Protein AF-A0A7W2A0S5-F1 (afdb_monomer)

Solvent-accessible surface area (backbone atoms only — not comparable to full-atom values): 7999 Å² total; per-residue (Å²): 127,57,69,52,65,83,87,84,54,76,45,69,59,73,58,67,68,61,54,53,52,50,52,52,38,49,52,39,16,52,52,13,50,52,48,42,47,54,51,38,51,51,38,44,74,76,70,58,68,48,88,83,42,45,52,41,55,37,27,50,45,58,57,47,63,55,63,29,48,64,48,54,72,74,46,66,76,89,53,74,46,46,94,40,75,31,48,52,47,39,16,52,43,60,63,44,36,57,56,35,31,51,51,22,41,52,48,36,58,75,72,52,50,74,58,71,71,32,50,51,57,44,51,23,37,50,22,32,48,54,28,53,50,55,29,50,78,70,67,64,47,55,69,63,63,46,134

Foldseek 3Di:
DDWDDPPPDTDDDDDPVVVVVLVVLVCLQVVLLVVLQVVVVVCCVPPNDDPLQLSPLLNVLSVQLCVLVVVCVPDDPVCQAPPDPSLQSQLVSLVCNLVSLVSSLVSLVVVPQPDDVSVSNNSSSVSNNSSSVVCVVVVNRSNDSYD

Nearest PDB structures (foldseek):
  8u4t-assembly1_R  TM=3.300E-01  e=1.666E+00  Homo sapiens
  5voy-assembly1_V  TM=2.635E-01  e=4.525E+00  Saccharomyces cerevisiae S288C
  8v9o-assembly1_D  TM=2.204E-01  e=4.095E+00  synthetic construct

pLDDT: mean 88.62, std 8.57, range [58.62, 98.06]

Structure (mmCIF, N/CA/C/O backbone):
data_AF-A0A7W2A0S5-F1
#
_entry.id   AF-A0A7W2A0S5-F1
#
loop_
_atom_site.group_PDB
_atom_site.id
_atom_site.type_symbol
_atom_site.label_atom_id
_atom_site.label_alt_id
_atom_site.label_comp_id
_atom_site.label_asym_id
_atom_site.label_entity_id
_atom_site.label_seq_id
_atom_site.pdbx_PDB_ins_code
_atom_site.Cartn_x
_atom_site.Cartn_y
_atom_site.Cartn_z
_atom_site.occupancy
_atom_site.B_iso_or_equiv
_atom_site.auth_seq_id
_atom_site.auth_comp_id
_atom_site.auth_asym_id
_atom_site.auth_atom_id
_atom_site.pdbx_PDB_model_num
ATOM 1 N N . ALA A 1 1 ? -2.478 -21.688 27.017 1.00 63.41 1 ALA A N 1
ATOM 2 C CA . ALA A 1 1 ? -1.948 -20.326 27.202 1.00 63.41 1 ALA A CA 1
ATOM 3 C C . ALA A 1 1 ? -1.876 -20.017 28.689 1.00 63.41 1 ALA A C 1
ATOM 5 O O . ALA A 1 1 ? -2.715 -20.521 29.429 1.00 63.41 1 ALA A O 1
ATOM 6 N N . ARG A 1 2 ? -0.866 -19.267 29.147 1.00 70.44 2 ARG A N 1
ATOM 7 C CA . ARG A 1 2 ? -0.781 -18.849 30.553 1.00 70.44 2 ARG A CA 1
ATOM 8 C C . ARG A 1 2 ? -1.528 -17.526 30.686 1.00 70.44 2 ARG A C 1
ATOM 10 O O . ARG A 1 2 ? -1.117 -16.542 30.079 1.00 70.44 2 ARG A O 1
ATOM 17 N N . VAL A 1 3 ? -2.639 -17.536 31.413 1.00 75.00 3 VAL A N 1
ATOM 18 C CA . VAL A 1 3 ? -3.422 -16.330 31.700 1.00 75.00 3 VAL A CA 1
ATOM 19 C C . VAL A 1 3 ? -2.909 -15.752 33.015 1.00 75.00 3 VAL A C 1
ATOM 21 O O . VAL A 1 3 ? -2.906 -16.437 34.035 1.00 75.00 3 VAL A O 1
ATOM 24 N N . LEU A 1 4 ? -2.405 -14.523 32.969 1.00 77.00 4 LEU A N 1
ATOM 25 C CA . LEU A 1 4 ? -2.010 -13.740 34.136 1.00 77.00 4 LEU A CA 1
ATOM 26 C C . LEU A 1 4 ? -3.176 -12.812 34.471 1.00 77.00 4 LEU A C 1
ATOM 28 O O . LEU A 1 4 ? -3.588 -12.032 33.617 1.00 77.00 4 LEU A O 1
ATOM 32 N N . SER A 1 5 ? -3.718 -12.906 35.682 1.00 75.19 5 SER A N 1
ATOM 33 C CA . SER A 1 5 ? -4.777 -12.006 36.141 1.00 75.19 5 SER A CA 1
ATOM 34 C C . SER A 1 5 ? -4.270 -11.121 37.270 1.00 75.19 5 SER A C 1
ATOM 36 O O . SER A 1 5 ? -3.617 -11.621 38.184 1.00 75.19 5 SER A O 1
ATOM 38 N N . ASP A 1 6 ? -4.568 -9.824 37.208 1.00 81.00 6 ASP A N 1
ATOM 39 C CA . ASP A 1 6 ? -4.328 -8.877 38.308 1.00 81.00 6 ASP A CA 1
ATOM 40 C C . ASP A 1 6 ? -5.566 -8.687 39.212 1.00 81.00 6 ASP A C 1
ATOM 42 O O . ASP A 1 6 ? -5.565 -7.838 40.098 1.00 81.00 6 ASP A O 1
ATOM 46 N N . GLY A 1 7 ? -6.624 -9.481 38.995 1.00 79.50 7 GLY A N 1
ATOM 47 C CA . GLY A 1 7 ? -7.919 -9.360 39.670 1.00 79.50 7 GLY A CA 1
ATOM 48 C C . GLY A 1 7 ? -8.941 -8.463 38.955 1.00 79.50 7 GLY A C 1
ATOM 49 O O . GLY A 1 7 ? -10.130 -8.586 39.239 1.00 79.50 7 GLY A O 1
ATOM 50 N N . LEU A 1 8 ? -8.522 -7.626 37.997 1.00 76.56 8 LEU A N 1
ATOM 51 C CA . LEU A 1 8 ? -9.381 -6.748 37.183 1.00 76.56 8 LEU A CA 1
ATOM 52 C C . LEU A 1 8 ? -9.302 -7.078 35.686 1.00 76.56 8 LEU A C 1
ATOM 54 O O . LEU A 1 8 ? -10.303 -7.001 34.973 1.00 76.56 8 LEU A O 1
ATOM 58 N N . HIS A 1 9 ? -8.132 -7.505 35.213 1.00 64.44 9 HIS A N 1
ATOM 59 C CA . HIS A 1 9 ? -7.894 -7.913 33.834 1.00 64.44 9 HIS A CA 1
ATOM 60 C C . HIS A 1 9 ? -7.215 -9.281 33.769 1.00 64.44 9 HIS A C 1
ATOM 62 O O . HIS A 1 9 ? -6.489 -9.693 34.673 1.00 64.44 9 HIS A O 1
ATOM 68 N N . SER A 1 10 ? -7.482 -10.012 32.688 1.00 78.62 10 SER A N 1
ATOM 69 C CA . SER A 1 10 ? -6.844 -11.290 32.374 1.00 78.62 10 SER A CA 1
ATOM 70 C C . SER A 1 10 ? -6.037 -11.127 31.094 1.00 78.62 10 SER A C 1
ATOM 72 O O . SER A 1 10 ? -6.601 -10.948 30.017 1.00 78.62 10 SER A O 1
ATOM 74 N N . TYR A 1 11 ? -4.715 -11.173 31.216 1.00 77.19 11 TYR A N 1
ATOM 75 C CA . TYR A 1 11 ? -3.780 -11.074 30.106 1.00 77.19 11 TYR A CA 1
ATOM 76 C C . TYR A 1 11 ? -3.362 -12.469 29.665 1.00 77.19 11 TYR A C 1
ATOM 78 O O . TYR A 1 11 ? -2.820 -13.254 30.445 1.00 77.19 11 TYR A O 1
ATOM 86 N N . GLU A 1 12 ? -3.587 -12.785 28.397 1.00 78.19 12 GLU A N 1
ATOM 87 C CA . GLU A 1 12 ? -3.073 -14.013 27.809 1.00 78.19 12 GLU A CA 1
ATOM 88 C C . GLU A 1 12 ? -1.622 -13.799 27.366 1.00 78.19 12 GLU A C 1
ATOM 90 O O . GLU A 1 12 ? -1.329 -12.939 26.532 1.00 78.19 12 GLU A O 1
ATOM 95 N N . GLN A 1 13 ? -0.690 -14.580 27.915 1.00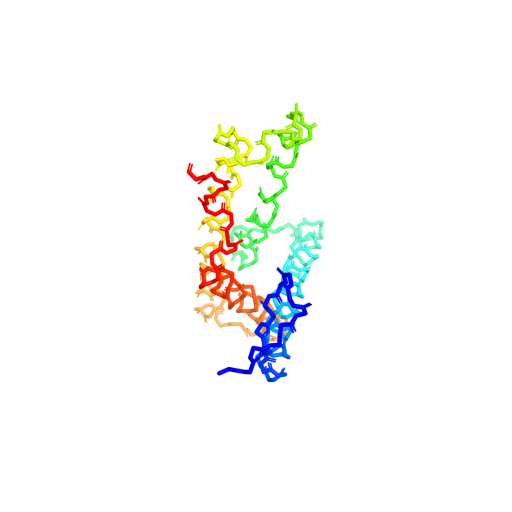 78.06 13 GLN A N 1
ATOM 96 C CA . GLN A 1 13 ? 0.702 -14.516 27.490 1.00 78.06 13 GLN A CA 1
ATOM 97 C C . GLN A 1 13 ? 0.838 -15.065 26.064 1.00 78.06 13 GLN A C 1
ATOM 99 O O . GLN A 1 13 ? 0.764 -16.275 25.828 1.00 78.06 13 GLN A O 1
ATOM 104 N N . VAL A 1 14 ? 1.076 -14.165 25.112 1.00 82.25 14 VAL A N 1
ATOM 105 C CA . VAL A 1 14 ? 1.334 -14.516 23.714 1.00 82.25 14 VAL A CA 1
ATOM 106 C C . VAL A 1 14 ? 2.785 -14.974 23.557 1.00 82.25 14 VAL A C 1
ATOM 108 O O . VAL A 1 14 ? 3.708 -14.389 24.121 1.00 82.25 14 VAL A O 1
ATOM 111 N N . SER A 1 15 ? 3.008 -16.031 22.772 1.00 87.75 15 SER A N 1
ATOM 112 C CA . SER A 1 15 ? 4.356 -16.536 22.495 1.00 87.75 15 SER A CA 1
ATOM 113 C C . SER A 1 15 ? 5.233 -15.466 21.831 1.00 87.75 15 SER A C 1
ATOM 115 O O . SER A 1 15 ? 4.804 -14.845 20.853 1.00 87.75 15 SER A O 1
ATOM 117 N N . LEU A 1 16 ? 6.486 -15.339 22.276 1.00 90.25 16 LEU A N 1
ATOM 118 C CA . LEU A 1 16 ? 7.467 -14.417 21.693 1.00 90.25 16 LEU A CA 1
ATOM 119 C C . LEU A 1 16 ? 7.665 -14.661 20.190 1.00 90.25 16 LEU A C 1
ATOM 121 O O . LEU A 1 16 ? 7.723 -13.710 19.417 1.00 90.25 16 LEU A O 1
ATOM 125 N N . TH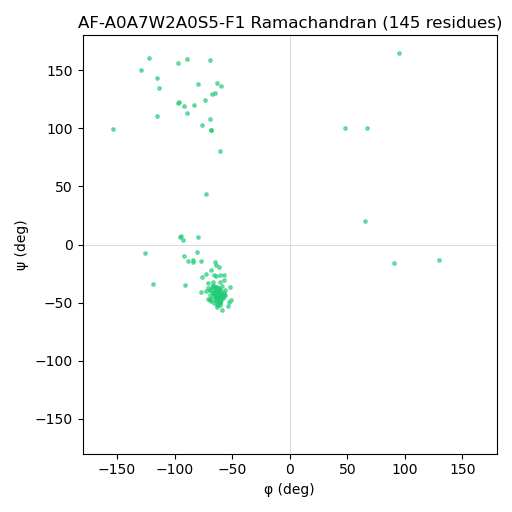R A 1 17 ? 7.671 -15.923 19.752 1.00 90.81 17 THR A N 1
ATOM 126 C CA . THR A 1 17 ? 7.789 -16.291 18.332 1.00 90.81 17 THR A CA 1
ATOM 127 C C . THR A 1 17 ? 6.681 -15.671 17.482 1.00 90.81 17 THR A C 1
ATOM 129 O O . THR A 1 17 ? 6.961 -15.074 16.447 1.00 90.81 17 THR A O 1
ATOM 132 N N . LYS A 1 18 ? 5.423 -15.749 17.938 1.00 89.56 18 LYS A N 1
ATOM 133 C CA . LYS A 1 18 ? 4.280 -15.122 17.257 1.00 89.56 18 LYS A CA 1
ATOM 134 C C . LYS A 1 18 ? 4.443 -13.604 17.179 1.00 89.56 18 LYS A C 1
ATOM 136 O O . LYS A 1 18 ? 4.192 -13.031 16.127 1.00 89.56 18 LYS A O 1
ATOM 141 N N . MET A 1 19 ? 4.911 -12.969 18.254 1.00 91.25 19 MET A N 1
ATOM 142 C CA . MET A 1 19 ? 5.180 -11.529 18.268 1.00 91.25 19 MET A CA 1
ATOM 143 C C . MET A 1 19 ? 6.251 -11.147 17.235 1.00 91.25 19 MET A C 1
ATOM 145 O O . MET A 1 19 ? 6.015 -10.262 16.418 1.00 91.25 19 MET A O 1
ATOM 149 N N . VAL A 1 20 ? 7.391 -11.845 17.215 1.00 95.06 20 VAL A N 1
ATOM 150 C CA . VAL A 1 20 ? 8.479 -11.586 16.255 1.00 95.06 20 VAL A CA 1
ATOM 151 C C . VAL A 1 20 ? 8.009 -11.788 14.813 1.00 95.06 20 VAL A C 1
ATOM 153 O O . VAL A 1 20 ? 8.273 -10.939 13.966 1.00 95.06 20 VAL A O 1
ATOM 156 N N . LEU A 1 21 ? 7.264 -12.859 14.525 1.00 93.88 21 LEU A N 1
ATOM 157 C CA . LEU A 1 21 ? 6.724 -13.111 13.183 1.00 93.88 21 LEU A CA 1
ATOM 158 C C . LEU A 1 21 ? 5.767 -12.002 12.719 1.00 93.88 21 LEU A C 1
ATOM 160 O O . LEU A 1 21 ? 5.840 -11.584 11.563 1.00 93.88 21 LEU A O 1
ATOM 164 N N . LEU A 1 22 ? 4.908 -11.493 13.608 1.00 93.81 22 LEU A N 1
ATOM 165 C CA . LEU A 1 22 ? 4.013 -10.374 13.294 1.00 93.81 22 LEU A CA 1
ATOM 166 C C . LEU A 1 22 ? 4.791 -9.086 12.999 1.00 93.81 22 LEU A C 1
ATOM 168 O O . LEU A 1 22 ? 4.479 -8.399 12.029 1.00 93.81 22 LEU A O 1
ATOM 172 N N . TRP A 1 23 ? 5.838 -8.786 13.772 1.00 95.69 23 TRP A N 1
ATOM 173 C CA . TRP A 1 23 ? 6.711 -7.638 13.506 1.00 95.69 23 TRP A CA 1
ATOM 174 C C . TRP A 1 23 ? 7.463 -7.765 12.181 1.00 95.69 23 TRP A C 1
ATOM 176 O O . TRP A 1 23 ? 7.537 -6.799 11.426 1.00 95.69 23 TRP A O 1
ATOM 186 N N . MET A 1 24 ? 7.970 -8.955 11.858 1.00 97.00 24 MET A N 1
ATOM 187 C CA . MET A 1 24 ? 8.626 -9.203 10.572 1.00 97.00 24 MET A CA 1
ATOM 188 C C . MET A 1 24 ? 7.654 -9.025 9.402 1.00 97.00 24 MET A C 1
ATOM 190 O O . MET A 1 24 ? 8.002 -8.389 8.407 1.00 97.00 24 MET A O 1
ATOM 194 N N . SER A 1 25 ? 6.423 -9.530 9.535 1.00 96.25 25 SER A N 1
ATOM 195 C CA . SER A 1 25 ? 5.359 -9.324 8.546 1.00 96.25 25 SER A CA 1
ATOM 196 C C . SER A 1 25 ? 5.028 -7.840 8.376 1.00 96.25 25 SER A C 1
ATOM 198 O O . SER A 1 25 ? 4.939 -7.364 7.243 1.00 96.25 25 SER A O 1
ATOM 200 N N . LEU A 1 26 ? 4.912 -7.093 9.478 1.00 96.00 26 LEU A N 1
ATOM 201 C CA . LEU A 1 26 ? 4.658 -5.653 9.455 1.00 96.00 26 LEU A CA 1
ATOM 202 C C . LEU A 1 26 ? 5.774 -4.902 8.721 1.00 96.00 26 LEU A C 1
ATOM 204 O O . LEU A 1 26 ? 5.495 -4.118 7.817 1.00 96.00 26 LEU A O 1
ATOM 208 N N . ILE A 1 27 ? 7.036 -5.162 9.071 1.00 97.81 27 ILE A N 1
ATOM 209 C CA . ILE A 1 27 ? 8.194 -4.515 8.442 1.00 97.81 27 ILE A CA 1
ATOM 210 C C . ILE A 1 27 ? 8.243 -4.839 6.944 1.00 97.81 27 ILE A C 1
ATOM 212 O O . ILE A 1 27 ? 8.448 -3.938 6.130 1.00 97.81 27 ILE A O 1
ATOM 216 N N . ALA A 1 28 ? 8.008 -6.094 6.554 1.00 97.56 28 ALA A N 1
ATOM 217 C CA . ALA A 1 28 ? 7.966 -6.497 5.149 1.00 97.56 28 ALA A CA 1
ATOM 218 C C . ALA A 1 28 ? 6.825 -5.809 4.372 1.00 97.56 28 ALA A C 1
ATOM 220 O O . ALA A 1 28 ? 7.030 -5.352 3.248 1.00 97.56 28 ALA A O 1
ATOM 221 N N . GLY A 1 29 ? 5.639 -5.680 4.973 1.00 97.06 29 GLY A N 1
ATOM 222 C CA . GLY A 1 29 ? 4.504 -4.971 4.376 1.00 97.06 29 GLY A CA 1
ATOM 223 C C . GLY A 1 29 ? 4.754 -3.477 4.202 1.00 97.06 29 GLY A C 1
ATOM 224 O O . GLY A 1 29 ? 4.584 -2.941 3.106 1.00 97.06 29 GLY A O 1
ATOM 225 N N . LEU A 1 30 ? 5.209 -2.809 5.264 1.00 97.25 30 LEU A N 1
ATOM 226 C CA . LEU A 1 30 ? 5.476 -1.370 5.253 1.00 97.25 30 LEU A CA 1
ATOM 227 C C . LEU A 1 30 ? 6.636 -1.002 4.327 1.00 97.25 30 LEU A C 1
ATOM 229 O O . LEU A 1 30 ? 6.532 -0.031 3.580 1.00 97.25 30 LEU A O 1
ATOM 233 N N . SER A 1 31 ? 7.718 -1.785 4.331 1.00 98.06 31 SER A N 1
ATOM 234 C CA . SER A 1 31 ? 8.833 -1.576 3.400 1.00 98.06 31 SER A CA 1
ATOM 235 C C . SER A 1 31 ? 8.399 -1.775 1.948 1.00 98.06 31 SER A C 1
ATOM 237 O O . SER A 1 31 ? 8.775 -0.974 1.094 1.00 98.06 31 SER A O 1
ATOM 239 N N . GLY A 1 32 ? 7.543 -2.765 1.669 1.00 97.44 32 GLY A N 1
ATOM 240 C CA . GLY A 1 32 ? 6.949 -2.961 0.348 1.00 97.44 32 GLY A CA 1
ATOM 241 C C . GLY A 1 32 ? 6.101 -1.769 -0.108 1.00 97.44 32 GLY A C 1
ATOM 242 O O . GLY A 1 32 ? 6.285 -1.276 -1.221 1.00 97.44 32 GLY A O 1
ATOM 243 N N . LEU A 1 33 ? 5.223 -1.251 0.760 1.00 97.00 33 LEU A N 1
ATOM 244 C CA . LEU A 1 33 ? 4.426 -0.054 0.467 1.00 97.00 33 LEU A CA 1
ATOM 245 C C . LEU A 1 33 ? 5.307 1.170 0.204 1.00 97.00 33 LEU A C 1
ATOM 247 O O . LEU A 1 33 ? 5.130 1.848 -0.809 1.00 97.00 33 LEU A O 1
ATOM 251 N N . ALA A 1 34 ? 6.269 1.434 1.091 1.00 97.69 34 ALA A N 1
ATOM 252 C CA . ALA A 1 34 ? 7.184 2.562 0.965 1.00 97.69 34 ALA A CA 1
ATOM 253 C C . ALA A 1 34 ? 7.994 2.480 -0.336 1.00 97.69 34 ALA A C 1
ATOM 255 O O . ALA A 1 34 ? 8.099 3.467 -1.062 1.00 97.69 34 ALA A O 1
ATOM 256 N N . TYR A 1 35 ? 8.506 1.293 -0.672 1.00 97.62 35 TYR A N 1
ATOM 257 C CA . TYR A 1 35 ? 9.242 1.062 -1.909 1.00 97.62 35 TYR A CA 1
ATOM 258 C C . TYR A 1 35 ? 8.389 1.355 -3.149 1.00 97.62 35 TYR A C 1
ATOM 260 O O . TYR A 1 35 ? 8.804 2.138 -4.004 1.00 97.62 35 TYR A O 1
ATOM 268 N N . ILE A 1 36 ? 7.187 0.771 -3.244 1.00 96.94 36 ILE A N 1
ATOM 269 C CA . ILE A 1 36 ? 6.294 0.974 -4.398 1.00 96.94 36 ILE A CA 1
ATOM 270 C C . ILE A 1 36 ? 5.913 2.451 -4.524 1.00 96.94 36 ILE A C 1
ATOM 272 O O . ILE A 1 36 ? 5.879 2.975 -5.638 1.00 96.94 36 ILE A O 1
ATOM 276 N N . PHE A 1 37 ? 5.667 3.136 -3.405 1.00 96.94 37 PHE A N 1
ATOM 277 C CA . PHE A 1 37 ? 5.356 4.561 -3.397 1.00 96.94 37 PHE A CA 1
ATOM 278 C C . PHE A 1 37 ? 6.521 5.410 -3.922 1.00 96.94 37 PHE A C 1
ATOM 280 O O . PHE A 1 37 ? 6.346 6.168 -4.875 1.00 96.94 37 PHE A O 1
ATOM 287 N N . VAL A 1 38 ? 7.723 5.246 -3.360 1.00 96.44 38 VAL A N 1
ATOM 288 C CA . VAL A 1 38 ? 8.914 6.019 -3.750 1.00 96.44 38 VAL A CA 1
ATOM 289 C C . VAL A 1 38 ? 9.301 5.742 -5.203 1.00 96.44 38 VAL A C 1
ATOM 291 O O . VAL A 1 38 ? 9.530 6.674 -5.974 1.00 96.44 38 VAL A O 1
ATOM 294 N N . MET A 1 39 ? 9.329 4.472 -5.614 1.00 95.00 39 MET A N 1
ATOM 295 C CA . MET A 1 39 ? 9.696 4.097 -6.981 1.00 95.00 39 MET A CA 1
ATOM 296 C C . MET A 1 39 ? 8.630 4.487 -8.000 1.00 95.00 39 MET A C 1
ATOM 298 O O . MET A 1 39 ? 8.968 4.911 -9.106 1.00 95.00 39 MET A O 1
ATOM 302 N N . GLY A 1 40 ? 7.351 4.365 -7.646 1.00 93.56 40 GLY A N 1
ATOM 303 C CA . GLY A 1 40 ? 6.247 4.824 -8.481 1.00 93.56 40 GLY A CA 1
ATOM 304 C C . GLY A 1 40 ? 6.296 6.335 -8.693 1.00 93.56 40 GLY A C 1
ATOM 305 O O . GLY A 1 40 ? 6.198 6.790 -9.834 1.00 93.56 40 GLY A O 1
ATOM 306 N N . LEU A 1 41 ? 6.562 7.108 -7.635 1.00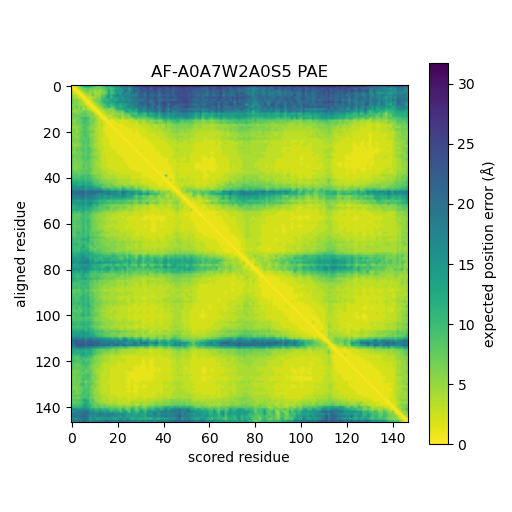 94.44 41 LEU A N 1
ATOM 307 C CA . LEU A 1 41 ? 6.741 8.557 -7.725 1.00 94.44 41 LEU A CA 1
ATOM 308 C C . LEU A 1 41 ? 7.952 8.908 -8.600 1.00 94.44 41 LEU A C 1
ATOM 310 O O . LEU A 1 41 ? 7.818 9.654 -9.569 1.00 94.44 41 LEU A O 1
ATOM 314 N N . GLY A 1 42 ? 9.107 8.299 -8.323 1.00 92.19 42 GLY A N 1
ATOM 315 C CA . GLY A 1 42 ? 10.340 8.522 -9.078 1.00 92.19 42 GLY A CA 1
ATOM 316 C C . GLY A 1 42 ? 10.191 8.222 -10.572 1.00 92.19 42 GLY A C 1
ATOM 317 O O . GLY A 1 42 ? 10.594 9.035 -11.402 1.00 92.19 42 GLY A O 1
ATOM 318 N N . ARG A 1 43 ? 9.552 7.103 -10.943 1.00 90.75 43 ARG A N 1
ATOM 319 C CA . ARG A 1 43 ? 9.308 6.743 -12.355 1.00 90.75 43 ARG A CA 1
ATOM 320 C C . ARG A 1 43 ? 8.259 7.634 -13.021 1.00 90.75 43 ARG A C 1
ATOM 322 O O . ARG A 1 43 ? 8.380 7.909 -14.212 1.00 90.75 43 ARG A O 1
ATOM 329 N N . THR A 1 44 ? 7.259 8.101 -12.273 1.00 91.31 44 THR A N 1
ATOM 330 C CA . THR A 1 44 ? 6.246 9.034 -12.792 1.00 91.31 44 THR A CA 1
ATOM 331 C C . THR A 1 44 ? 6.870 10.383 -13.138 1.00 91.31 44 THR A C 1
ATOM 333 O O . THR A 1 44 ? 6.572 10.922 -14.198 1.00 91.31 44 THR A O 1
ATOM 336 N N . VAL A 1 45 ? 7.773 10.887 -12.291 1.00 89.31 45 VAL A N 1
ATOM 337 C CA . VAL A 1 45 ? 8.437 12.186 -12.483 1.00 89.31 45 VAL A CA 1
ATOM 338 C C . VAL A 1 45 ? 9.542 12.130 -13.540 1.00 89.31 45 VAL A C 1
ATOM 340 O O . VAL A 1 45 ? 9.664 13.056 -14.333 1.00 89.31 45 VAL A O 1
ATOM 343 N N . THR A 1 46 ? 10.356 11.069 -13.567 1.00 86.75 46 THR A N 1
ATOM 344 C CA . THR A 1 46 ? 11.563 11.034 -14.421 1.00 86.75 46 THR A CA 1
ATOM 345 C C . THR A 1 46 ? 11.343 10.448 -15.813 1.00 86.75 46 THR A C 1
ATOM 347 O O . THR A 1 46 ? 11.979 10.901 -16.757 1.00 86.75 46 THR A O 1
ATOM 350 N N . ALA A 1 47 ? 10.476 9.442 -15.958 1.00 76.38 47 ALA A N 1
ATOM 351 C CA . ALA A 1 47 ? 10.398 8.641 -17.185 1.00 76.38 47 ALA A CA 1
ATOM 352 C C . ALA A 1 47 ? 8.993 8.572 -17.804 1.00 76.38 47 ALA A C 1
ATOM 354 O O . ALA A 1 47 ? 8.846 8.028 -18.895 1.00 76.38 47 ALA A O 1
ATOM 355 N N . GLY A 1 48 ? 7.967 9.092 -17.121 1.00 77.62 48 GLY A N 1
ATOM 356 C CA . GLY A 1 48 ? 6.570 8.897 -17.503 1.00 77.62 48 GLY A CA 1
ATOM 357 C C . GLY A 1 48 ? 6.157 7.435 -17.325 1.00 77.62 48 GLY A C 1
ATOM 358 O O . GLY A 1 48 ? 6.438 6.568 -18.153 1.00 77.62 48 GLY A O 1
ATOM 359 N N . MET A 1 49 ? 5.474 7.119 -16.225 1.00 85.06 49 MET A N 1
ATOM 360 C CA . MET A 1 49 ? 5.070 5.740 -15.963 1.00 85.06 49 MET A CA 1
ATOM 361 C C . MET A 1 49 ? 3.869 5.344 -16.835 1.00 85.06 49 MET A C 1
ATOM 363 O O . MET A 1 49 ? 2.726 5.689 -16.540 1.00 85.06 49 MET A O 1
ATOM 367 N N . GLY A 1 50 ? 4.127 4.585 -17.901 1.00 84.12 50 GLY A N 1
ATOM 368 C CA . GLY A 1 50 ? 3.078 4.011 -18.745 1.00 84.12 50 GLY A CA 1
ATOM 369 C C . GLY A 1 50 ? 2.274 2.908 -18.043 1.00 84.12 50 GLY A C 1
ATOM 370 O O . GLY A 1 50 ? 2.759 2.254 -17.116 1.00 84.12 50 GLY A O 1
ATOM 371 N N . ARG A 1 51 ? 1.059 2.642 -18.542 1.00 84.62 51 ARG A N 1
ATOM 372 C CA . ARG A 1 51 ? 0.147 1.593 -18.028 1.00 84.62 51 ARG A CA 1
ATOM 373 C C . ARG A 1 51 ? 0.711 0.171 -18.120 1.00 84.62 51 ARG A C 1
ATOM 375 O O . ARG A 1 51 ? 0.234 -0.725 -17.433 1.00 84.62 51 ARG A O 1
ATOM 382 N N . GLU A 1 52 ? 1.718 -0.037 -18.965 1.00 82.56 52 GLU A N 1
ATOM 383 C CA . GLU A 1 52 ? 2.426 -1.314 -19.099 1.00 82.56 52 GLU A CA 1
ATOM 384 C C . GLU A 1 52 ? 3.437 -1.582 -17.978 1.00 82.56 52 GLU A C 1
ATOM 386 O O . GLU A 1 52 ? 3.907 -2.712 -17.821 1.00 82.56 52 GLU A O 1
ATOM 391 N N . SER A 1 53 ? 3.786 -0.560 -17.193 1.00 85.62 53 SER A N 1
ATOM 392 C CA . SER A 1 53 ? 4.669 -0.727 -16.046 1.00 85.62 53 SER A CA 1
ATOM 393 C C . SER A 1 53 ? 3.999 -1.608 -14.997 1.00 85.62 53 SER A C 1
ATOM 395 O O . SER A 1 53 ? 2.888 -1.337 -14.544 1.00 85.62 53 SER A O 1
ATOM 397 N N . ARG A 1 54 ? 4.724 -2.623 -14.524 1.00 89.50 54 ARG A N 1
ATOM 398 C CA . ARG A 1 54 ? 4.292 -3.491 -13.416 1.00 89.50 54 ARG A CA 1
ATOM 399 C C . ARG A 1 54 ? 3.980 -2.728 -12.123 1.00 89.50 54 ARG A C 1
ATOM 401 O O . ARG A 1 54 ? 3.172 -3.198 -11.333 1.00 89.50 54 ARG A O 1
ATOM 408 N N . LEU A 1 55 ? 4.597 -1.560 -11.916 1.00 91.69 55 LEU A N 1
ATOM 409 C CA . LEU A 1 55 ? 4.330 -0.705 -10.756 1.00 91.69 55 LEU A CA 1
ATOM 410 C C . LEU A 1 55 ? 3.121 0.215 -10.951 1.00 91.69 55 LEU A C 1
ATOM 412 O O . LEU A 1 55 ? 2.661 0.772 -9.964 1.00 91.69 55 LEU A O 1
ATOM 416 N N . PHE A 1 56 ? 2.594 0.374 -12.172 1.00 92.62 56 PHE A N 1
ATOM 417 C CA . PHE A 1 56 ? 1.570 1.382 -12.461 1.00 92.62 56 PHE A CA 1
ATOM 418 C C . PHE A 1 56 ? 0.317 1.197 -11.604 1.00 92.62 56 PHE A C 1
ATOM 420 O O . PHE A 1 56 ? -0.061 2.097 -10.857 1.00 92.62 56 PHE A O 1
ATOM 427 N N . TYR A 1 57 ? -0.296 0.014 -11.668 1.00 93.88 57 TYR A N 1
ATOM 428 C CA . TYR A 1 57 ? -1.504 -0.256 -10.896 1.00 93.88 57 TYR A CA 1
ATOM 429 C C . TYR A 1 57 ? -1.224 -0.329 -9.382 1.00 93.88 57 TYR A C 1
ATOM 431 O O . TYR A 1 57 ? -1.924 0.364 -8.641 1.00 93.88 57 TYR A O 1
ATOM 439 N N . PRO A 1 58 ? -0.196 -1.062 -8.891 1.00 95.06 58 PRO A N 1
ATOM 440 C CA . PRO A 1 58 ? 0.181 -1.045 -7.474 1.00 95.06 58 PRO A CA 1
ATOM 441 C C . PRO A 1 58 ? 0.373 0.363 -6.908 1.00 95.06 58 PRO A C 1
ATOM 443 O O . PRO A 1 58 ? -0.215 0.698 -5.882 1.00 95.06 58 PRO A O 1
ATOM 446 N N . PHE A 1 59 ? 1.111 1.224 -7.605 1.00 96.12 59 PHE A N 1
ATOM 447 C CA . PHE A 1 59 ? 1.313 2.612 -7.202 1.00 96.12 59 PHE A CA 1
ATOM 448 C C . PHE A 1 59 ? 0.003 3.401 -7.155 1.00 96.12 59 PHE A C 1
ATOM 450 O O . PHE A 1 59 ? -0.264 4.082 -6.167 1.00 96.12 59 PHE A O 1
ATOM 457 N N . LEU A 1 60 ? -0.845 3.263 -8.177 1.00 95.25 60 LEU A N 1
ATOM 458 C CA . LEU A 1 60 ? -2.141 3.936 -8.216 1.00 95.25 60 LEU A CA 1
ATOM 459 C C . LEU A 1 60 ? -3.042 3.506 -7.050 1.00 95.25 60 LEU A C 1
ATOM 461 O O . LEU A 1 60 ? -3.720 4.347 -6.468 1.00 95.25 60 LEU A O 1
ATOM 465 N N . SER A 1 61 ? -3.012 2.226 -6.664 1.00 94.75 61 SER A N 1
ATOM 466 C CA . SER A 1 61 ? -3.761 1.739 -5.498 1.00 94.75 61 SER A CA 1
ATOM 467 C C . SER A 1 61 ? -3.247 2.315 -4.174 1.00 94.75 61 SER A C 1
ATOM 469 O O . SER A 1 61 ? -4.050 2.623 -3.299 1.00 94.75 61 SER A O 1
ATOM 471 N N . ILE A 1 62 ? -1.933 2.542 -4.043 1.00 95.75 62 ILE A N 1
ATOM 472 C CA . ILE A 1 62 ? -1.357 3.215 -2.870 1.00 95.75 62 ILE A CA 1
ATOM 473 C C . ILE A 1 62 ? -1.758 4.691 -2.849 1.00 95.75 62 ILE A C 1
ATOM 475 O O . ILE A 1 62 ? -2.161 5.188 -1.803 1.00 95.75 62 ILE A O 1
ATOM 479 N N . ILE A 1 63 ? -1.713 5.391 -3.988 1.00 96.31 63 ILE A N 1
ATOM 480 C CA . ILE A 1 63 ? -2.215 6.772 -4.076 1.00 96.31 63 ILE A CA 1
ATOM 481 C C . ILE A 1 63 ? -3.696 6.825 -3.695 1.00 96.31 63 ILE A C 1
ATOM 483 O O . ILE A 1 63 ? -4.118 7.722 -2.966 1.00 96.31 63 ILE A O 1
ATOM 487 N N . ALA A 1 64 ? -4.488 5.852 -4.146 1.00 95.25 64 ALA A N 1
ATOM 488 C CA . ALA A 1 64 ? -5.911 5.805 -3.853 1.00 95.25 64 ALA A CA 1
ATOM 489 C C . ALA A 1 64 ? -6.206 5.709 -2.343 1.00 95.25 64 ALA A C 1
ATOM 491 O O . ALA A 1 64 ? -7.251 6.196 -1.912 1.00 95.25 64 ALA A O 1
ATOM 492 N N . LEU A 1 65 ? -5.292 5.163 -1.522 1.00 92.94 65 LEU A N 1
ATOM 493 C CA . LEU A 1 65 ? -5.445 5.131 -0.056 1.00 92.94 65 LEU A CA 1
ATOM 494 C C . LEU A 1 65 ? -5.469 6.525 0.580 1.00 92.94 65 LEU A C 1
ATOM 496 O O . LEU A 1 65 ? -5.939 6.667 1.706 1.00 92.94 65 LEU A O 1
ATOM 500 N N . PHE A 1 66 ? -5.001 7.555 -0.125 1.00 94.25 66 PHE A N 1
ATOM 501 C CA . PHE A 1 66 ? -5.072 8.934 0.346 1.00 94.25 66 PHE A CA 1
ATOM 502 C C . PHE A 1 66 ? -6.418 9.601 0.035 1.00 94.25 66 PHE A C 1
ATOM 504 O O . PHE A 1 66 ? -6.732 10.617 0.646 1.00 94.25 66 PHE A O 1
ATOM 511 N N . ILE A 1 67 ? -7.245 9.039 -0.858 1.00 94.12 67 ILE A N 1
ATOM 512 C CA . ILE A 1 67 ? -8.549 9.624 -1.225 1.00 94.12 67 ILE A CA 1
ATOM 513 C C . ILE A 1 67 ? -9.508 9.693 -0.022 1.00 94.12 67 ILE A C 1
ATOM 515 O O . ILE A 1 67 ? -10.145 10.730 0.144 1.00 94.12 67 ILE A O 1
ATOM 519 N N . PRO A 1 68 ? -9.621 8.673 0.854 1.00 90.56 68 PRO A N 1
ATOM 520 C CA . PRO A 1 68 ? -10.473 8.761 2.040 1.00 90.56 68 PRO A CA 1
ATOM 521 C C . PRO A 1 68 ? -10.013 9.805 3.067 1.00 90.56 68 PRO A C 1
ATOM 523 O O . PRO A 1 68 ? -10.842 10.308 3.820 1.00 90.56 68 PRO A O 1
ATOM 526 N N . VAL A 1 69 ? -8.718 10.147 3.116 1.00 91.50 69 VAL A N 1
ATOM 527 C CA . VAL A 1 69 ? -8.122 11.026 4.144 1.00 91.50 69 VAL A CA 1
ATOM 528 C C . VAL A 1 69 ? -8.842 12.375 4.276 1.00 91.50 69 VAL A C 1
ATOM 530 O O . VAL A 1 69 ? -9.271 12.685 5.386 1.00 91.50 69 VAL A O 1
ATOM 533 N N . PRO A 1 70 ? -9.056 13.174 3.211 1.00 92.50 70 PRO A N 1
ATOM 534 C CA . PRO A 1 70 ? -9.804 14.424 3.331 1.00 92.50 70 PRO A CA 1
ATOM 535 C C . PRO A 1 70 ? -11.233 14.215 3.850 1.00 92.50 70 PRO A C 1
ATOM 537 O O . PRO A 1 70 ? -11.703 15.017 4.649 1.00 92.50 70 PRO A O 1
ATOM 540 N N . PHE A 1 71 ? -11.914 13.124 3.486 1.00 90.75 71 PHE A N 1
ATOM 541 C CA . PHE A 1 71 ? -13.257 12.833 4.006 1.00 90.75 71 PHE A CA 1
ATOM 542 C C . PHE A 1 71 ? -13.229 12.501 5.503 1.00 90.75 71 PHE A C 1
ATOM 544 O O . PHE A 1 71 ? -14.132 12.910 6.230 1.00 90.75 71 PHE A O 1
ATOM 551 N N . PHE A 1 72 ? -12.184 11.811 5.974 1.00 89.44 72 PHE A N 1
ATOM 552 C CA . PHE A 1 72 ? -11.959 11.583 7.403 1.00 89.44 72 PHE A CA 1
ATOM 553 C C . PHE A 1 72 ? -11.674 12.884 8.163 1.00 89.44 72 PHE A C 1
ATOM 555 O O . PHE A 1 72 ? -12.140 13.027 9.287 1.00 89.44 72 PHE A O 1
ATOM 562 N N . LEU A 1 73 ? -10.955 13.834 7.558 1.00 89.62 73 LEU A N 1
ATOM 563 C CA . LEU A 1 73 ? -10.653 15.132 8.177 1.00 89.62 73 LEU A CA 1
ATOM 564 C C . LEU A 1 73 ? -11.868 16.070 8.240 1.00 89.62 73 LEU A C 1
ATOM 566 O O . LEU A 1 73 ? -11.918 16.947 9.097 1.00 89.62 73 LEU A O 1
ATOM 570 N N . LEU A 1 74 ? -12.839 15.894 7.342 1.00 90.25 74 LEU A N 1
ATOM 571 C CA . LEU A 1 74 ? -14.054 16.713 7.279 1.00 90.25 74 LEU A CA 1
ATOM 572 C C . LEU A 1 74 ? -15.201 16.185 8.155 1.00 90.25 74 LEU A C 1
ATOM 574 O O . LEU A 1 74 ? -16.178 16.902 8.374 1.00 90.25 74 LEU A O 1
ATOM 578 N N . GLN A 1 75 ? -15.123 14.946 8.644 1.00 86.75 75 GLN A N 1
ATOM 579 C CA . GLN A 1 75 ? -16.145 14.363 9.518 1.00 86.75 75 GLN A CA 1
ATOM 580 C C . GLN A 1 75 ? -15.764 14.472 11.001 1.00 86.75 75 GLN A C 1
ATOM 582 O O . GLN A 1 75 ? -14.593 14.545 11.364 1.00 86.75 75 GLN A O 1
ATOM 587 N N . SER A 1 76 ? -16.770 14.439 11.880 1.00 86.06 76 SER A N 1
ATOM 588 C CA . SER A 1 76 ? -16.541 14.380 13.328 1.00 86.06 76 SER A CA 1
ATOM 589 C C . SER A 1 76 ? -15.830 13.084 13.724 1.00 86.06 76 SER A C 1
ATOM 591 O O . SER A 1 76 ? -16.199 12.003 13.261 1.00 86.06 76 SER A O 1
ATOM 593 N N . PHE A 1 77 ? -14.873 13.191 14.649 1.00 81.94 77 PHE A N 1
ATOM 594 C CA . PHE A 1 77 ? -14.149 12.055 15.225 1.00 81.94 77 PHE A CA 1
ATOM 595 C C . PHE A 1 77 ? -15.087 11.021 15.869 1.00 81.94 77 PHE A C 1
ATOM 597 O O . PHE A 1 77 ? -14.813 9.828 15.816 1.00 81.94 77 PHE A O 1
ATOM 604 N N . LEU A 1 78 ? -16.236 11.455 16.402 1.00 82.88 78 LEU A N 1
ATOM 605 C CA . LEU A 1 78 ? -17.233 10.563 17.011 1.00 82.88 78 LEU A CA 1
ATOM 606 C C . LEU A 1 78 ? -17.885 9.596 16.013 1.00 82.88 78 LEU A C 1
ATOM 608 O O . LEU A 1 78 ? -18.517 8.637 16.432 1.00 82.88 78 LEU A O 1
ATOM 612 N N . ARG A 1 79 ? -17.734 9.844 14.707 1.00 82.69 79 ARG A N 1
ATOM 613 C CA . ARG A 1 79 ? -18.271 8.995 13.633 1.00 82.69 79 ARG A CA 1
ATOM 614 C C . ARG A 1 79 ? -17.242 7.994 13.100 1.00 82.69 79 ARG A C 1
ATOM 616 O O . ARG A 1 79 ? -17.495 7.321 12.101 1.00 82.69 79 ARG A O 1
ATOM 623 N N . LEU A 1 80 ? -16.064 7.905 13.727 1.00 77.38 80 LEU A N 1
ATOM 624 C CA . LEU A 1 80 ? -15.089 6.848 13.458 1.00 77.38 80 LEU A CA 1
ATOM 625 C C . LEU A 1 80 ? -15.652 5.520 13.967 1.00 77.38 80 LEU A C 1
ATOM 627 O O . LEU A 1 80 ? -15.602 5.230 15.157 1.00 77.38 80 LEU A O 1
ATOM 631 N N . GLY A 1 81 ? -16.212 4.737 13.051 1.00 78.38 81 GLY A N 1
ATOM 632 C CA . GLY A 1 81 ? -16.916 3.493 13.367 1.00 78.38 81 GLY A CA 1
ATOM 633 C C . GLY A 1 81 ? -18.301 3.406 12.727 1.00 78.38 81 GLY A C 1
ATOM 634 O O . GLY A 1 81 ? -18.875 2.326 12.656 1.00 78.38 81 GLY A O 1
ATOM 635 N N . ASP A 1 82 ? -18.820 4.519 12.206 1.00 84.81 82 ASP A N 1
ATOM 636 C CA . ASP A 1 82 ? -20.091 4.543 11.488 1.00 84.81 82 ASP A CA 1
ATOM 637 C C . ASP A 1 82 ? -19.905 4.273 9.990 1.00 84.81 82 ASP A C 1
ATOM 639 O O . ASP A 1 82 ? -18.843 4.523 9.409 1.00 84.81 82 ASP A O 1
ATOM 643 N N . VAL A 1 83 ? -20.991 3.860 9.328 1.00 87.94 83 VAL A N 1
ATOM 644 C CA . VAL A 1 83 ? -21.074 3.860 7.863 1.00 87.94 83 VAL A CA 1
ATOM 645 C C . VAL A 1 83 ? -21.107 5.308 7.367 1.00 87.94 83 VAL A C 1
ATOM 647 O O . VAL A 1 83 ? -22.145 5.972 7.355 1.00 87.94 83 VAL A O 1
ATOM 650 N N . THR A 1 84 ? -19.954 5.808 6.938 1.00 90.38 84 THR A N 1
ATOM 651 C CA . THR A 1 84 ? -19.797 7.119 6.293 1.00 90.38 84 THR A CA 1
ATOM 652 C C . THR A 1 84 ? -19.165 6.990 4.906 1.00 90.38 84 THR A C 1
ATOM 654 O O . THR A 1 84 ? -18.488 5.991 4.638 1.00 90.38 84 THR A O 1
ATOM 657 N N . PRO A 1 85 ? -19.298 8.000 4.023 1.00 89.50 85 PRO A N 1
ATOM 658 C CA . PRO A 1 85 ? -18.605 8.002 2.734 1.00 89.50 85 PRO A CA 1
ATOM 659 C C . PRO A 1 85 ? -17.092 7.764 2.857 1.00 89.50 85 PRO A C 1
ATOM 661 O O . PRO A 1 85 ? -16.525 7.044 2.040 1.00 89.50 85 PRO A O 1
ATOM 664 N N . ALA A 1 86 ? -16.451 8.293 3.909 1.00 90.25 86 ALA A N 1
ATOM 665 C CA . ALA A 1 86 ? -15.031 8.072 4.188 1.00 90.25 86 ALA A CA 1
ATOM 666 C C . ALA A 1 86 ? -14.723 6.588 4.454 1.00 90.25 86 ALA A C 1
ATOM 668 O O . ALA A 1 86 ? -13.818 6.018 3.845 1.00 90.25 86 ALA A O 1
ATOM 669 N N . SER A 1 87 ? -15.511 5.952 5.329 1.00 90.00 87 SER A N 1
ATOM 670 C CA . SER A 1 87 ? -15.344 4.538 5.687 1.00 90.00 87 SER A CA 1
ATOM 671 C C . SER A 1 87 ? -15.615 3.592 4.511 1.00 90.00 87 SER A C 1
ATOM 673 O O . SER A 1 87 ? -14.862 2.643 4.305 1.00 90.00 87 SER A O 1
ATOM 675 N N . VAL A 1 88 ? -16.638 3.881 3.697 1.00 90.62 88 VAL A N 1
ATOM 676 C CA . VAL A 1 88 ? -16.986 3.096 2.504 1.00 90.62 88 VAL A CA 1
ATOM 677 C C . VAL A 1 88 ? -15.881 3.214 1.462 1.00 90.62 88 VAL A C 1
ATOM 679 O O . VAL A 1 88 ? -15.455 2.208 0.898 1.00 90.62 88 VAL A O 1
ATOM 682 N N . LEU A 1 89 ? -15.372 4.426 1.230 1.00 92.19 89 LEU A N 1
ATOM 683 C CA . LEU A 1 89 ? -14.293 4.646 0.276 1.00 92.19 89 LEU A CA 1
ATOM 684 C C . LEU A 1 89 ? -13.007 3.940 0.707 1.00 92.19 89 LEU A C 1
ATOM 686 O O . LEU A 1 89 ? -12.355 3.308 -0.121 1.00 92.19 89 LEU A O 1
ATOM 690 N N . LEU A 1 90 ? -12.670 3.992 1.999 1.00 91.88 90 LEU A N 1
ATOM 691 C CA . LEU A 1 90 ? -11.537 3.247 2.538 1.00 91.88 90 LEU A CA 1
ATOM 692 C C . LEU A 1 90 ? -11.716 1.739 2.339 1.00 91.88 90 LEU A C 1
ATOM 694 O O . LEU A 1 90 ? -10.807 1.100 1.818 1.00 91.88 90 LEU A O 1
ATOM 698 N N . ALA A 1 91 ? -12.890 1.188 2.658 1.00 91.25 91 ALA A N 1
ATOM 699 C CA . ALA A 1 91 ? -13.176 -0.233 2.470 1.00 91.25 91 ALA A CA 1
ATOM 700 C C . ALA A 1 91 ? -13.026 -0.673 1.007 1.00 91.25 91 ALA A C 1
ATOM 702 O O . ALA A 1 91 ? -12.393 -1.693 0.729 1.00 91.25 91 ALA A O 1
ATOM 703 N N . VAL A 1 92 ? -13.541 0.122 0.063 1.00 92.88 92 VAL A N 1
ATOM 704 C CA . VAL A 1 92 ? -13.406 -0.144 -1.376 1.00 92.88 92 VAL A CA 1
ATOM 705 C C . VAL A 1 92 ? -11.941 -0.109 -1.802 1.00 92.88 92 VAL A C 1
ATOM 707 O O . VAL A 1 92 ? -11.456 -1.058 -2.416 1.00 92.88 92 VA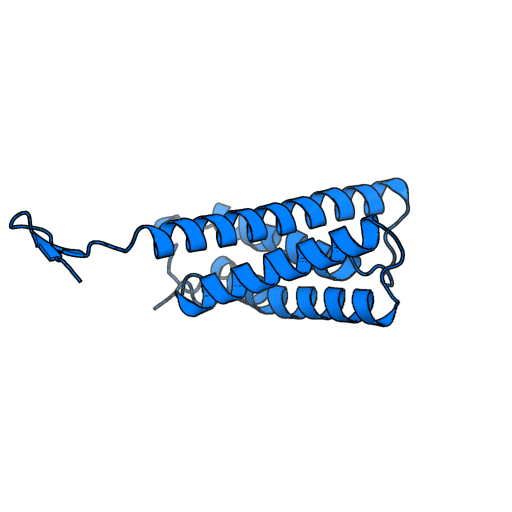L A O 1
ATOM 710 N N . VAL A 1 93 ? -11.211 0.956 -1.465 1.00 93.69 93 VAL A N 1
ATOM 711 C CA . VAL A 1 93 ? -9.810 1.103 -1.880 1.00 93.69 93 VAL A CA 1
ATOM 712 C C . VAL A 1 93 ? -8.938 0.011 -1.260 1.00 93.69 93 VAL A C 1
ATOM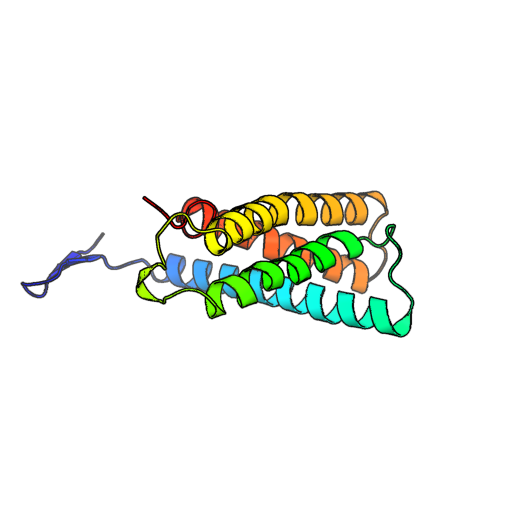 714 O O . VAL A 1 93 ? -8.132 -0.604 -1.960 1.00 93.69 93 VAL A O 1
ATOM 717 N N . THR A 1 94 ? -9.112 -0.282 0.029 1.00 92.12 94 THR A N 1
ATOM 718 C CA . THR A 1 94 ? -8.363 -1.343 0.705 1.00 92.12 94 THR A CA 1
ATOM 719 C C . THR A 1 94 ? -8.719 -2.730 0.170 1.00 92.12 94 THR A C 1
ATOM 721 O O . THR A 1 94 ? -7.824 -3.557 0.020 1.00 92.12 94 THR A O 1
ATOM 724 N N . GLY A 1 95 ? -9.982 -2.983 -0.188 1.00 91.44 95 GLY A N 1
ATOM 725 C CA . GLY A 1 95 ? -10.404 -4.233 -0.827 1.00 91.44 95 GLY A CA 1
ATOM 726 C C . GLY A 1 95 ? -9.841 -4.423 -2.241 1.00 91.44 95 GLY A C 1
ATOM 727 O O . GLY A 1 95 ? -9.529 -5.545 -2.638 1.00 91.44 95 GLY A O 1
ATOM 728 N N . LEU A 1 96 ? -9.644 -3.335 -2.992 1.00 93.88 96 LEU A N 1
ATOM 729 C CA . LEU A 1 96 ? -9.019 -3.369 -4.319 1.00 93.88 96 LEU A CA 1
ATOM 730 C C . LEU A 1 96 ? -7.496 -3.544 -4.262 1.00 93.88 96 LEU A C 1
ATOM 732 O O . LEU A 1 96 ? -6.908 -4.105 -5.187 1.00 93.88 96 LEU A O 1
ATOM 736 N N . LEU A 1 97 ? -6.852 -3.090 -3.186 1.00 93.88 97 LEU A N 1
ATOM 737 C CA . LEU A 1 97 ? -5.401 -3.136 -3.024 1.00 93.88 97 LEU A CA 1
ATOM 738 C C . LEU A 1 97 ? -4.787 -4.539 -3.233 1.00 93.88 97 LEU A C 1
ATOM 740 O O . LEU A 1 97 ? -3.865 -4.639 -4.047 1.00 93.88 97 LEU A O 1
ATOM 744 N N . PRO A 1 98 ? -5.276 -5.643 -2.622 1.00 95.31 98 PRO A N 1
ATOM 745 C CA . PRO A 1 98 ? -4.723 -6.975 -2.882 1.00 95.31 98 PRO A CA 1
ATOM 746 C C . PRO A 1 98 ? -4.899 -7.423 -4.341 1.00 95.31 98 PRO A C 1
ATOM 748 O O . PRO A 1 98 ? -3.988 -8.031 -4.903 1.00 95.31 98 PRO A O 1
ATOM 751 N N . LEU A 1 99 ? -6.024 -7.091 -4.987 1.00 95.19 99 LEU A N 1
ATOM 752 C CA . LEU A 1 99 ? -6.270 -7.444 -6.392 1.00 95.19 99 LEU A CA 1
ATOM 753 C C . LEU A 1 99 ? -5.267 -6.751 -7.314 1.00 95.19 99 LEU A C 1
ATOM 755 O O . LEU A 1 99 ? -4.660 -7.373 -8.184 1.00 95.19 99 LEU A O 1
ATOM 759 N N . VAL A 1 100 ? -5.058 -5.459 -7.092 1.00 94.88 100 VAL A N 1
ATOM 760 C CA . VAL A 1 100 ? -4.157 -4.645 -7.901 1.00 94.88 100 VAL A CA 1
ATOM 761 C C . VAL A 1 100 ? -2.689 -5.039 -7.691 1.00 94.88 100 VAL A C 1
ATOM 763 O O . VAL A 1 100 ? -1.929 -5.125 -8.661 1.00 94.88 100 VAL A O 1
ATOM 766 N N . MET A 1 101 ? -2.297 -5.358 -6.456 1.00 95.31 101 MET A N 1
ATOM 767 C CA . MET A 1 101 ? -0.974 -5.913 -6.148 1.00 95.31 101 MET A CA 1
ATOM 768 C C . MET A 1 101 ? -0.750 -7.260 -6.848 1.00 95.31 101 MET A C 1
ATOM 770 O O . MET A 1 101 ? 0.304 -7.474 -7.447 1.00 95.31 101 MET A O 1
ATOM 774 N N . ALA A 1 102 ? -1.754 -8.144 -6.848 1.00 95.44 102 ALA A N 1
ATOM 775 C CA . ALA A 1 102 ? -1.687 -9.424 -7.549 1.00 95.44 102 ALA A CA 1
ATOM 776 C C . ALA A 1 102 ? -1.554 -9.248 -9.072 1.00 95.44 102 ALA A C 1
ATOM 778 O O . ALA A 1 102 ? -0.760 -9.946 -9.700 1.00 95.44 102 ALA A O 1
ATOM 779 N N . ILE A 1 103 ? -2.261 -8.283 -9.671 1.00 93.06 103 ILE A N 1
ATOM 780 C CA . ILE A 1 103 ? -2.111 -7.950 -11.098 1.00 93.06 103 ILE A CA 1
ATOM 781 C C . ILE A 1 103 ? -0.674 -7.506 -11.399 1.00 93.06 103 ILE A C 1
ATOM 783 O O . ILE A 1 103 ? -0.059 -8.030 -12.329 1.00 93.06 103 ILE A O 1
ATOM 787 N N . GLY A 1 104 ? -0.117 -6.586 -10.602 1.00 91.31 104 GLY A N 1
ATOM 788 C CA . GLY A 1 104 ? 1.271 -6.135 -10.749 1.00 91.31 104 GLY A CA 1
ATOM 789 C C . GLY A 1 104 ? 2.272 -7.290 -10.662 1.00 91.31 104 GLY A C 1
ATOM 790 O O . GLY A 1 104 ? 3.181 -7.390 -11.492 1.00 91.31 104 GLY A O 1
ATOM 791 N N . LEU A 1 105 ? 2.048 -8.210 -9.720 1.00 92.88 105 LEU A N 1
ATOM 792 C CA . LEU A 1 105 ? 2.869 -9.401 -9.523 1.00 92.88 105 LEU A CA 1
ATOM 793 C C . LEU A 1 105 ? 2.798 -10.341 -10.733 1.00 92.88 105 LEU A C 1
ATOM 795 O O . LEU A 1 105 ? 3.832 -10.739 -11.267 1.00 92.88 105 LEU A O 1
ATOM 799 N N . VAL A 1 106 ? 1.591 -10.651 -11.218 1.00 91.94 106 VAL A N 1
ATOM 800 C CA . VAL A 1 106 ? 1.382 -11.509 -12.396 1.00 91.94 106 VAL A CA 1
ATOM 801 C C . VAL A 1 106 ? 2.037 -10.904 -13.636 1.00 91.94 106 VAL A C 1
ATOM 803 O O . VAL A 1 106 ? 2.713 -11.617 -14.379 1.00 91.94 106 VAL A O 1
ATOM 806 N N . VAL A 1 107 ? 1.893 -9.594 -13.854 1.00 88.44 107 VAL A N 1
ATOM 807 C CA . VAL A 1 107 ? 2.553 -8.887 -14.963 1.00 88.44 107 VAL A CA 1
ATOM 808 C C . VAL A 1 107 ? 4.076 -8.956 -14.822 1.00 88.44 107 VAL A C 1
ATOM 810 O O . VAL A 1 107 ? 4.763 -9.266 -15.796 1.00 88.44 107 VAL A O 1
ATOM 813 N N . GLY A 1 108 ? 4.608 -8.720 -13.619 1.00 86.00 108 GLY A N 1
ATOM 814 C CA . GLY A 1 108 ? 6.043 -8.768 -13.333 1.00 86.00 108 GLY A CA 1
ATOM 815 C C . GLY A 1 108 ? 6.663 -10.151 -13.548 1.00 86.00 108 GLY A C 1
ATOM 816 O O . GLY A 1 108 ? 7.746 -10.253 -14.124 1.00 86.00 108 GLY A O 1
ATOM 817 N N . VAL A 1 109 ? 5.961 -11.212 -13.146 1.00 86.69 109 VAL A N 1
ATOM 818 C CA . VAL A 1 109 ? 6.401 -12.602 -13.336 1.00 86.69 109 VAL A CA 1
ATOM 819 C C . VAL A 1 109 ? 6.313 -13.007 -14.810 1.00 86.69 109 VAL A C 1
ATOM 821 O O . VAL A 1 109 ? 7.283 -13.530 -15.358 1.00 86.69 109 VAL A O 1
ATOM 824 N N . ARG A 1 110 ? 5.191 -12.722 -15.489 1.00 86.56 110 ARG A N 1
ATOM 825 C CA . ARG A 1 110 ? 4.981 -13.097 -16.902 1.00 86.56 110 ARG A CA 1
ATOM 826 C C . ARG A 1 110 ? 5.956 -12.414 -17.850 1.00 86.56 110 ARG A C 1
ATOM 828 O O . ARG A 1 110 ? 6.441 -13.048 -18.780 1.00 86.56 110 ARG A O 1
ATOM 835 N N . ARG A 1 111 ? 6.267 -11.138 -17.611 1.00 81.44 111 ARG A N 1
ATOM 836 C CA . ARG A 1 111 ? 7.228 -10.385 -18.430 1.00 81.44 111 ARG A CA 1
ATOM 837 C C . ARG A 1 111 ? 8.690 -10.694 -18.082 1.00 81.44 111 ARG A C 1
ATOM 839 O O . ARG A 1 111 ? 9.560 -10.044 -18.643 1.00 81.44 111 ARG A O 1
ATOM 846 N N . ARG A 1 112 ? 8.936 -11.680 -17.196 1.00 75.56 112 ARG A N 1
ATOM 847 C CA . ARG A 1 112 ? 10.228 -12.047 -16.595 1.00 75.56 112 ARG A CA 1
ATOM 848 C C . ARG A 1 112 ? 10.957 -10.817 -16.069 1.00 75.56 112 ARG A C 1
ATOM 850 O O . ARG A 1 112 ? 11.593 -10.078 -16.808 1.00 75.56 112 ARG A O 1
ATOM 857 N N . ALA A 1 113 ? 10.879 -10.605 -14.763 1.00 66.75 113 ALA A N 1
ATOM 858 C CA . ALA A 1 113 ? 11.622 -9.564 -14.070 1.00 66.75 113 ALA A CA 1
ATOM 859 C C . ALA A 1 113 ? 13.147 -9.757 -14.213 1.00 66.75 113 ALA A C 1
ATOM 861 O O . ALA A 1 113 ? 13.809 -10.282 -13.324 1.00 66.75 113 ALA A O 1
ATOM 862 N N . TYR A 1 114 ? 13.710 -9.336 -15.343 1.00 69.88 114 TYR A N 1
ATOM 863 C CA . TYR A 1 114 ? 15.144 -9.324 -15.572 1.00 69.88 114 TYR A CA 1
ATOM 864 C C . TYR A 1 114 ? 15.764 -8.184 -14.751 1.00 69.88 114 TYR A C 1
ATOM 866 O O . TYR A 1 114 ? 15.354 -7.026 -14.856 1.00 69.88 114 TYR A O 1
ATOM 874 N N . GLY A 1 115 ? 16.738 -8.526 -13.906 1.00 85.56 115 GLY A N 1
ATOM 875 C CA . GLY A 1 115 ? 17.530 -7.573 -13.129 1.00 85.56 115 GLY A CA 1
ATOM 876 C C . GLY A 1 115 ? 17.036 -7.298 -11.704 1.00 85.56 115 GLY A C 1
ATOM 877 O O . GLY A 1 115 ? 15.901 -7.587 -11.323 1.00 85.56 115 GLY A O 1
ATOM 878 N N . VAL A 1 116 ? 17.925 -6.690 -10.913 1.00 89.25 116 VAL A N 1
ATOM 879 C CA . VAL A 1 116 ? 17.752 -6.434 -9.469 1.00 89.25 116 VAL A CA 1
ATOM 880 C C . VAL A 1 116 ? 16.485 -5.629 -9.176 1.00 89.25 116 VAL A C 1
ATOM 882 O O . VAL A 1 116 ? 15.708 -5.997 -8.302 1.00 89.25 116 VAL A O 1
ATOM 885 N N . MET A 1 117 ? 16.213 -4.582 -9.961 1.00 88.19 117 MET A N 1
ATOM 886 C CA . MET A 1 117 ? 15.010 -3.753 -9.788 1.00 88.19 117 MET A CA 1
ATOM 887 C C . MET A 1 117 ? 13.714 -4.530 -10.034 1.00 88.19 117 MET A C 1
ATOM 889 O O . MET A 1 117 ? 12.674 -4.192 -9.483 1.00 88.19 117 MET A O 1
ATOM 893 N N . GLY A 1 118 ? 13.751 -5.577 -10.862 1.00 90.00 118 GLY A N 1
ATOM 894 C CA . GLY A 1 118 ? 12.599 -6.450 -11.059 1.00 90.00 118 GLY A CA 1
ATOM 895 C C . GLY A 1 118 ? 12.311 -7.359 -9.885 1.00 90.00 118 GLY A C 1
ATOM 896 O O . GLY A 1 118 ? 11.150 -7.512 -9.513 1.00 90.00 118 GLY A O 1
ATOM 897 N N . VAL A 1 119 ? 13.363 -7.903 -9.283 1.00 91.81 119 VAL A N 1
ATOM 898 C CA . VAL A 1 119 ? 13.243 -8.703 -8.066 1.00 91.81 119 VAL A CA 1
ATOM 899 C C . VAL A 1 119 ? 12.740 -7.842 -6.909 1.00 91.81 119 VAL A C 1
ATOM 901 O O . VAL A 1 119 ? 11.857 -8.289 -6.187 1.00 91.81 119 VAL A O 1
ATOM 904 N N . LEU A 1 120 ? 13.229 -6.602 -6.780 1.00 94.31 120 LEU A N 1
ATOM 905 C CA . LEU A 1 120 ? 12.761 -5.654 -5.763 1.00 94.31 120 LEU A CA 1
ATOM 906 C C . LEU A 1 120 ? 11.292 -5.247 -5.961 1.00 94.31 120 LEU A C 1
ATOM 908 O O . LEU A 1 120 ? 10.525 -5.264 -5.002 1.00 94.31 120 LEU A O 1
ATOM 912 N N . ASP A 1 121 ? 10.870 -4.947 -7.197 1.00 94.00 121 ASP A N 1
ATOM 913 C CA . ASP A 1 121 ? 9.463 -4.638 -7.495 1.00 94.00 121 ASP A CA 1
ATOM 914 C C . ASP A 1 121 ? 8.545 -5.818 -7.093 1.00 94.00 121 ASP A C 1
ATOM 916 O O . ASP A 1 121 ? 7.498 -5.612 -6.481 1.00 94.00 121 ASP A O 1
ATOM 920 N N . ILE A 1 122 ? 8.947 -7.060 -7.393 1.00 94.38 122 ILE A N 1
ATOM 921 C CA . ILE A 1 122 ? 8.192 -8.274 -7.039 1.00 94.38 122 ILE A CA 1
ATOM 922 C C . ILE A 1 122 ? 8.200 -8.533 -5.528 1.00 94.38 122 ILE A C 1
ATOM 924 O O . ILE A 1 122 ? 7.147 -8.819 -4.957 1.00 94.38 122 ILE A O 1
ATOM 928 N N . SER A 1 123 ? 9.360 -8.444 -4.871 1.00 95.50 123 SER A N 1
ATOM 929 C CA . SER A 1 123 ? 9.475 -8.712 -3.436 1.00 95.50 123 SER A CA 1
ATOM 930 C C . SER A 1 123 ? 8.671 -7.708 -2.615 1.00 95.50 123 SER A C 1
ATOM 932 O O . SER A 1 123 ? 8.021 -8.104 -1.650 1.00 95.50 123 SER A O 1
ATOM 934 N N . ALA A 1 124 ? 8.621 -6.444 -3.047 1.00 96.81 124 ALA A N 1
ATOM 935 C CA . ALA A 1 124 ? 7.765 -5.429 -2.452 1.00 96.81 124 ALA A CA 1
ATOM 936 C C . ALA A 1 124 ? 6.278 -5.801 -2.567 1.00 96.81 124 ALA A C 1
ATOM 938 O O . ALA A 1 124 ? 5.569 -5.777 -1.564 1.00 96.81 124 ALA A O 1
ATOM 939 N N . MET A 1 125 ? 5.806 -6.218 -3.750 1.00 96.75 125 MET A N 1
ATOM 940 C CA . MET A 1 125 ? 4.410 -6.650 -3.937 1.00 96.75 125 MET A CA 1
ATOM 941 C C . MET A 1 125 ? 4.063 -7.867 -3.074 1.00 96.75 125 MET A C 1
ATOM 943 O O . MET A 1 125 ? 2.996 -7.902 -2.465 1.00 96.75 125 MET A O 1
ATOM 947 N N . VAL A 1 126 ? 4.968 -8.845 -2.978 1.00 97.12 126 VAL A N 1
ATOM 948 C CA . VAL A 1 126 ? 4.799 -10.014 -2.100 1.00 97.12 126 VAL A CA 1
ATOM 949 C C . VAL A 1 126 ? 4.757 -9.592 -0.630 1.00 97.12 126 VAL A C 1
ATOM 951 O O . VAL A 1 126 ? 3.891 -10.059 0.106 1.00 97.12 126 VAL A O 1
ATOM 954 N N . GLY A 1 127 ? 5.637 -8.677 -0.215 1.00 97.25 127 GLY A N 1
ATOM 955 C CA . GLY A 1 127 ? 5.669 -8.106 1.131 1.00 97.25 127 GLY A CA 1
ATOM 956 C C . GLY A 1 127 ? 4.355 -7.423 1.508 1.00 97.25 127 GLY A C 1
ATOM 957 O O . GLY A 1 127 ? 3.842 -7.640 2.604 1.00 97.25 127 GLY A O 1
ATOM 958 N N . VAL A 1 128 ? 3.756 -6.667 0.587 1.00 97.19 128 VAL A N 1
ATOM 959 C CA . VAL A 1 128 ? 2.437 -6.056 0.797 1.00 97.19 128 VAL A CA 1
ATOM 960 C C . VAL A 1 128 ? 1.339 -7.119 0.852 1.00 97.19 128 VAL A C 1
ATOM 962 O O . VAL A 1 128 ? 0.549 -7.125 1.791 1.00 97.19 128 VAL A O 1
ATOM 965 N N . LEU A 1 129 ? 1.298 -8.049 -0.108 1.00 96.94 129 LEU A N 1
ATOM 966 C CA . LEU A 1 129 ? 0.267 -9.091 -0.173 1.00 96.94 129 LEU A CA 1
ATOM 967 C C . LEU A 1 129 ? 0.246 -9.975 1.074 1.00 96.94 129 LEU A C 1
ATOM 969 O O . LEU A 1 129 ? -0.827 -10.221 1.622 1.00 96.94 129 LEU A O 1
ATOM 973 N N . GLN A 1 130 ? 1.409 -10.420 1.556 1.00 97.19 130 GLN A N 1
ATOM 974 C CA . GLN A 1 130 ? 1.464 -11.216 2.783 1.00 97.19 130 GLN A CA 1
ATOM 975 C C . GLN A 1 130 ? 0.944 -10.420 3.986 1.00 97.19 130 GLN A C 1
ATOM 977 O O . GLN A 1 130 ? 0.230 -10.972 4.819 1.00 97.19 130 GLN A O 1
ATOM 982 N N . TRP A 1 131 ? 1.234 -9.115 4.051 1.00 96.00 131 TRP A N 1
ATOM 983 C CA . TRP A 1 131 ? 0.801 -8.289 5.173 1.00 96.00 131 TRP A CA 1
ATOM 984 C C . TRP A 1 131 ? -0.713 -8.094 5.151 1.00 96.00 131 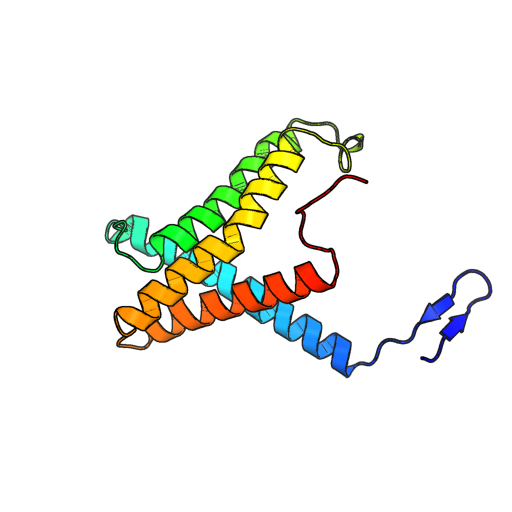TRP A C 1
ATOM 986 O O . TRP A 1 131 ? -1.357 -8.203 6.189 1.00 96.00 131 TRP A O 1
ATOM 996 N N . LEU A 1 132 ? -1.307 -7.911 3.967 1.00 94.75 132 LEU A N 1
ATOM 997 C CA . LEU A 1 132 ? -2.763 -7.863 3.814 1.00 94.75 132 LEU A CA 1
ATOM 998 C C . LEU A 1 132 ? -3.432 -9.163 4.257 1.00 94.75 132 LEU A C 1
ATOM 1000 O O . LEU A 1 132 ? -4.488 -9.106 4.877 1.00 94.75 132 LEU A O 1
ATOM 1004 N N . ILE A 1 133 ? -2.824 -10.322 3.983 1.00 94.81 133 ILE A N 1
ATOM 1005 C CA . ILE A 1 133 ? -3.329 -11.613 4.472 1.00 94.81 133 ILE A CA 1
ATOM 1006 C C . ILE A 1 133 ? -3.282 -11.649 6.002 1.00 94.81 133 ILE A C 1
ATOM 1008 O O . ILE A 1 133 ? -4.267 -12.035 6.628 1.00 94.81 133 ILE A O 1
ATOM 1012 N N . VAL A 1 134 ? -2.179 -11.205 6.614 1.00 94.19 134 VAL A N 1
ATOM 1013 C CA . VAL A 1 134 ? -2.080 -11.104 8.077 1.00 94.19 134 VAL A CA 1
ATOM 1014 C C . VAL A 1 134 ? -3.161 -10.172 8.626 1.00 94.19 134 VAL A C 1
ATOM 1016 O O . VAL A 1 134 ? -3.894 -10.565 9.525 1.00 94.19 134 VAL A O 1
ATOM 1019 N N . LEU A 1 135 ? -3.350 -8.983 8.056 1.00 91.94 135 LEU A N 1
ATOM 1020 C CA . LEU A 1 135 ? -4.412 -8.071 8.488 1.00 91.94 135 LEU A CA 1
ATOM 1021 C C . LEU A 1 135 ? -5.813 -8.679 8.307 1.00 91.94 135 LEU A C 1
ATOM 1023 O O . LEU A 1 135 ? -6.663 -8.503 9.176 1.00 91.94 135 LEU A O 1
ATOM 1027 N N . ALA A 1 136 ? -6.055 -9.421 7.223 1.00 91.44 136 ALA A N 1
ATOM 1028 C CA . ALA A 1 136 ? -7.339 -10.067 6.954 1.00 91.44 136 ALA A CA 1
ATOM 1029 C C . ALA A 1 136 ? -7.666 -11.148 7.991 1.00 91.44 136 ALA A C 1
ATOM 1031 O O . ALA A 1 136 ? -8.765 -11.161 8.538 1.00 91.44 136 ALA A O 1
ATOM 1032 N N . VAL A 1 137 ? -6.701 -12.024 8.296 1.00 91.12 137 VAL A N 1
ATOM 1033 C CA . VAL A 1 137 ? -6.855 -13.116 9.275 1.00 91.12 137 VAL A CA 1
ATOM 1034 C C . VAL A 1 137 ? -7.172 -12.582 10.671 1.00 91.12 137 VAL A C 1
ATOM 1036 O O . VAL A 1 137 ? -7.894 -13.225 11.428 1.00 91.12 137 VAL A O 1
ATOM 1039 N N . TRP A 1 138 ? -6.660 -11.399 11.007 1.00 88.75 138 TRP A N 1
ATOM 1040 C CA . TRP A 1 138 ? -6.894 -10.750 12.295 1.00 88.75 138 TRP A CA 1
ATOM 1041 C C . TRP A 1 138 ? -8.084 -9.779 12.296 1.00 88.75 138 TRP A C 1
ATOM 1043 O O . TRP A 1 138 ? -8.317 -9.123 13.307 1.00 88.75 138 TRP A O 1
ATOM 1053 N N . GLY A 1 139 ? -8.829 -9.660 11.190 1.00 86.94 139 GLY A N 1
ATOM 1054 C CA . GLY A 1 139 ? -9.960 -8.729 11.083 1.00 86.94 139 GLY A CA 1
ATOM 1055 C C . GLY A 1 139 ? -9.558 -7.251 11.158 1.00 86.94 139 GLY A C 1
ATOM 1056 O O . GLY A 1 139 ? -10.387 -6.403 11.461 1.00 86.94 139 GLY A O 1
ATOM 1057 N N . LEU A 1 140 ? -8.284 -6.941 10.898 1.00 86.12 140 LEU A N 1
ATOM 1058 C CA . LEU A 1 140 ? -7.715 -5.5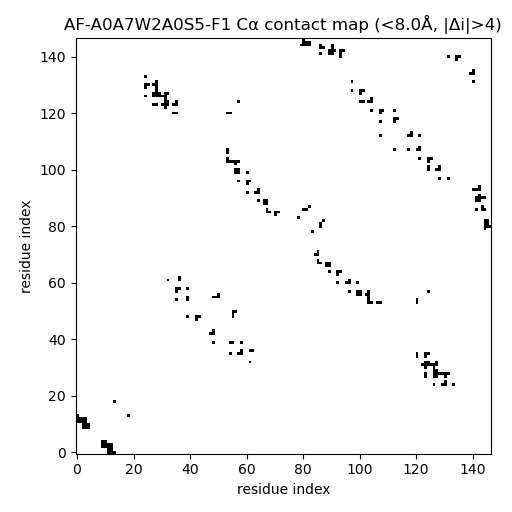93 10.968 1.00 86.12 140 LEU A CA 1
ATOM 1059 C C . LEU A 1 140 ? -7.762 -4.855 9.629 1.00 86.12 140 LEU A C 1
ATOM 1061 O O . LEU A 1 140 ? -7.468 -3.661 9.580 1.00 86.12 140 LEU A O 1
ATOM 1065 N N . LEU A 1 141 ? -8.098 -5.5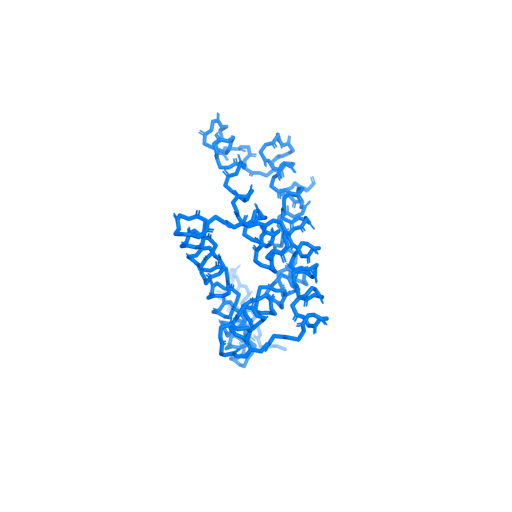40 8.529 1.00 83.44 141 LEU A N 1
ATOM 1066 C CA . LEU A 1 141 ? -8.361 -4.831 7.283 1.00 83.44 141 LEU A CA 1
ATOM 1067 C C . LEU A 1 141 ? -9.639 -3.997 7.442 1.00 83.44 141 LEU A C 1
ATOM 1069 O O . LEU A 1 141 ? -10.676 -4.561 7.796 1.00 83.44 141 LEU A O 1
ATOM 1073 N N . PRO A 1 142 ? -9.616 -2.697 7.096 1.00 75.88 142 PRO A N 1
ATOM 1074 C CA . PRO A 1 142 ? -10.777 -1.812 7.145 1.00 75.88 142 PRO A CA 1
ATOM 1075 C C . PRO A 1 142 ? -11.795 -2.117 6.030 1.00 75.88 142 PRO A C 1
ATOM 1077 O O . PRO A 1 142 ? -12.324 -1.212 5.400 1.00 75.88 142 PRO A O 1
ATOM 1080 N N . LEU A 1 143 ? -12.087 -3.395 5.771 1.00 71.12 143 LEU A N 1
ATOM 1081 C CA . LEU A 1 143 ? -13.163 -3.835 4.878 1.00 71.12 143 LEU A CA 1
ATOM 1082 C C . LEU A 1 143 ? -14.539 -3.510 5.467 1.00 71.12 143 LEU A C 1
ATOM 1084 O O . LEU A 1 143 ? -15.524 -3.422 4.737 1.00 71.12 143 LEU A O 1
ATOM 1088 N N . ARG A 1 144 ? -14.598 -3.337 6.790 1.00 65.38 144 ARG A N 1
ATOM 1089 C CA . ARG A 1 144 ? -15.797 -2.974 7.531 1.00 65.38 144 ARG A CA 1
ATOM 1090 C C . ARG A 1 144 ? -15.368 -2.256 8.811 1.00 65.38 144 ARG A C 1
ATOM 1092 O O . ARG A 1 144 ? -14.934 -2.892 9.762 1.00 65.38 144 ARG A O 1
ATOM 1099 N N . LEU A 1 145 ? -15.415 -0.924 8.806 1.00 63.28 145 LEU A N 1
ATOM 1100 C CA . LEU A 1 145 ? -15.148 -0.123 10.012 1.00 63.28 145 LEU A CA 1
ATOM 1101 C C . LEU A 1 145 ? -16.362 -0.048 10.950 1.00 63.28 145 LEU A C 1
ATOM 1103 O O . LEU A 1 145 ? -16.244 0.496 12.040 1.00 63.28 145 LEU A O 1
ATOM 1107 N N . TRP A 1 146 ? -17.505 -0.584 10.524 1.00 68.50 146 TRP A N 1
ATOM 1108 C CA . TRP A 1 146 ? -18.774 -0.543 11.240 1.00 68.50 146 TRP A CA 1
ATOM 1109 C C . TRP A 1 146 ? -19.220 -1.946 11.654 1.00 68.50 146 TRP A C 1
ATOM 1111 O O . TRP A 1 146 ? -19.048 -2.908 10.897 1.00 68.50 146 TRP A O 1
ATOM 1121 N N . ASN A 1 147 ? -19.827 -2.049 12.835 1.00 58.62 147 ASN A N 1
ATOM 1122 C CA . ASN A 1 147 ? -20.522 -3.257 13.281 1.00 58.62 147 ASN A CA 1
ATOM 1123 C C . ASN A 1 147 ? -21.973 -3.223 12.800 1.00 58.62 147 ASN A C 1
ATOM 1125 O O . ASN A 1 147 ? -22.684 -2.271 13.184 1.00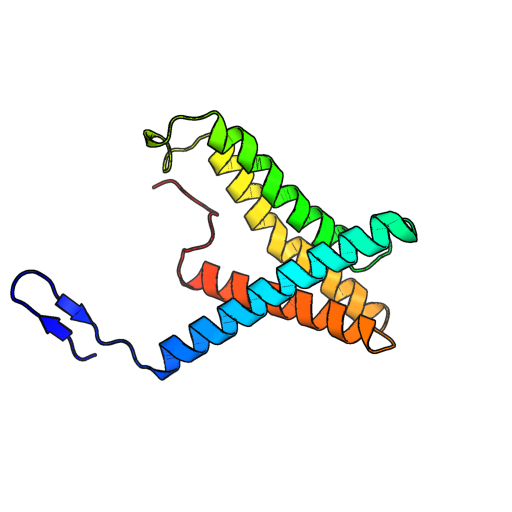 58.62 147 ASN A O 1
#

Mean predicted aligned error: 6.31 Å

Sequence (147 aa):
ARVLSDGLHSYEQVSLTKMVLLWMSLIAGLSGLAYIFVMGLGRTVTAGMGRESRLFYPFLSIIALFIPVPFFLLQSFLRLGDVTPASVLLAVVTGLLPLVMAIGLVVGVRRRAYGVMGVLDISAMVGVLQWLIVLAVWGLLPLRLWN

Secondary structure (DSSP, 8-state):
--EEE-SS-EEE---HHHHHHHHHHHHHHHHHHHHHHHHHHHHHHHT---TTSTTHHHHHHHHHTTSHHHHHHHS-GGGTTS--HHHHHHHHHHHHHHHHHHHHHHHHHHTT--SHHHHHHHHHHHHHHHHHHHHHHTT-STT-S--

Radius of gyration: 18.57 Å; Cα contacts (8 Å, |Δi|>4): 155; chains: 1; bounding box: 39×37×59 Å